Protein AF-A0A2V4GT97-F1 (afdb_monomer_lite)

Foldseek 3Di:
DVQLQQFDLLQADLPQQKGWTFDPVDPDTDTAIDGHDPVVSVVVVVLCVVVVGDSNDNDGPHPDDPVVVVVVQVVVCVVVVDRDDPVVVLLVVLLVCVVVVNDLVVNCRNVVPPDSVVSCVSVVVNVDDCVVVVVVPD

Structure (mmCIF, N/CA/C/O backbone):
data_AF-A0A2V4GT97-F1
#
_entry.id   AF-A0A2V4GT97-F1
#
loop_
_atom_site.group_PDB
_atom_site.id
_atom_site.type_symbol
_atom_site.label_atom_id
_atom_site.label_alt_id
_atom_site.label_comp_id
_atom_site.label_asym_id
_atom_site.label_entity_id
_atom_site.label_seq_id
_atom_site.pdbx_PDB_ins_code
_atom_site.Cartn_x
_atom_site.Cartn_y
_atom_site.Cartn_z
_atom_site.occupancy
_atom_site.B_iso_or_equiv
_atom_site.auth_seq_id
_atom_site.auth_comp_id
_atom_site.auth_asym_id
_atom_site.auth_atom_id
_atom_site.pdbx_PDB_model_num
ATOM 1 N N . MET A 1 1 ? 5.265 0.251 4.500 1.00 74.31 1 MET A N 1
ATOM 2 C CA . MET A 1 1 ? 6.532 0.853 4.037 1.00 74.31 1 MET A CA 1
ATOM 3 C C . MET A 1 1 ? 7.308 -0.160 3.254 1.00 74.31 1 MET A C 1
ATOM 5 O O . MET A 1 1 ? 7.284 -0.045 2.046 1.00 74.31 1 MET A O 1
ATOM 9 N N . ASP A 1 2 ? 7.887 -1.175 3.896 1.00 81.31 2 ASP A N 1
ATOM 10 C CA . ASP A 1 2 ? 8.699 -2.157 3.159 1.00 81.31 2 ASP A CA 1
ATOM 11 C C . ASP A 1 2 ? 7.885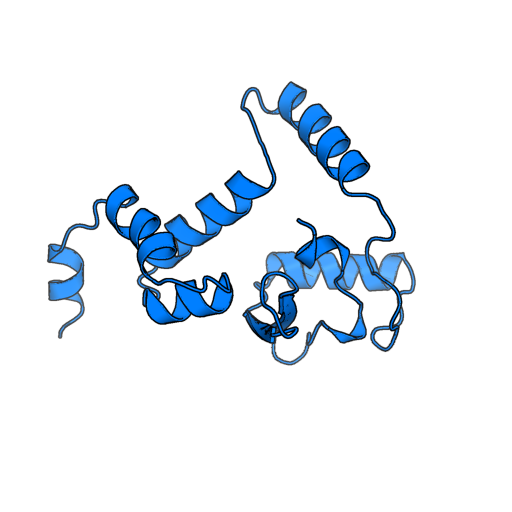 -2.868 2.077 1.00 81.31 2 ASP A C 1
ATOM 13 O O . ASP A 1 2 ? 8.334 -2.936 0.945 1.00 81.31 2 ASP A O 1
ATOM 17 N N . GLU A 1 3 ? 6.643 -3.250 2.394 1.00 87.06 3 GLU A N 1
ATOM 18 C CA . GLU A 1 3 ? 5.708 -3.841 1.423 1.00 87.06 3 GLU A CA 1
ATOM 19 C C . GLU A 1 3 ? 5.428 -2.926 0.221 1.00 87.06 3 GLU A C 1
ATOM 21 O O . GLU A 1 3 ? 5.290 -3.414 -0.889 1.00 87.06 3 GLU A O 1
ATOM 26 N N . ALA A 1 4 ? 5.372 -1.605 0.428 1.00 86.75 4 ALA A N 1
ATOM 27 C CA . ALA A 1 4 ? 5.128 -0.642 -0.649 1.00 86.75 4 ALA A CA 1
ATOM 28 C C . ALA A 1 4 ? 6.376 -0.438 -1.524 1.00 86.75 4 ALA A C 1
ATOM 30 O O . ALA A 1 4 ? 6.271 -0.262 -2.730 1.00 86.75 4 ALA A O 1
ATOM 31 N N . LEU A 1 5 ? 7.564 -0.501 -0.917 1.00 89.44 5 LEU A N 1
ATOM 32 C CA . LEU A 1 5 ? 8.848 -0.431 -1.619 1.00 89.44 5 LEU A CA 1
ATOM 33 C C . LEU A 1 5 ? 9.184 -1.713 -2.386 1.00 89.44 5 LEU A C 1
ATOM 35 O O . LEU A 1 5 ? 10.044 -1.690 -3.262 1.00 89.44 5 LEU A O 1
ATOM 39 N N . SER A 1 6 ? 8.552 -2.835 -2.044 1.00 90.50 6 SER A N 1
ATOM 40 C CA . SER A 1 6 ? 8.729 -4.101 -2.753 1.00 90.50 6 SER A CA 1
ATOM 41 C C . SER A 1 6 ? 7.785 -4.290 -3.939 1.00 90.50 6 SER A C 1
ATOM 43 O O . SER A 1 6 ? 7.957 -5.280 -4.641 1.00 90.50 6 SER A O 1
ATOM 45 N N . ILE A 1 7 ? 6.817 -3.389 -4.156 1.00 92.94 7 ILE A N 1
ATOM 46 C CA . ILE A 1 7 ? 5.850 -3.502 -5.258 1.00 92.94 7 ILE A CA 1
ATOM 47 C C . ILE A 1 7 ? 6.581 -3.406 -6.598 1.00 92.94 7 ILE A C 1
ATOM 49 O O . ILE A 1 7 ? 7.441 -2.539 -6.804 1.00 92.94 7 ILE A O 1
ATOM 53 N N . ARG A 1 8 ? 6.208 -4.298 -7.511 1.00 95.00 8 ARG A N 1
ATOM 54 C CA . ARG A 1 8 ? 6.659 -4.328 -8.902 1.00 95.00 8 ARG A CA 1
ATOM 55 C C . ARG A 1 8 ? 5.479 -4.020 -9.827 1.00 95.00 8 ARG A C 1
ATOM 57 O O . ARG A 1 8 ? 4.339 -4.247 -9.423 1.00 95.00 8 ARG A O 1
ATOM 64 N N . PRO A 1 9 ? 5.717 -3.552 -11.063 1.00 95.94 9 PRO A N 1
ATOM 65 C CA . PRO A 1 9 ? 4.644 -3.312 -12.027 1.00 95.94 9 PRO A CA 1
ATOM 66 C C . PRO A 1 9 ? 3.723 -4.520 -12.223 1.00 95.94 9 PRO A C 1
ATOM 68 O O . PRO A 1 9 ? 2.508 -4.358 -12.235 1.00 95.94 9 PRO A O 1
ATOM 71 N N . ILE A 1 10 ? 4.298 -5.728 -12.257 1.00 95.81 10 ILE A N 1
ATOM 72 C CA . ILE A 1 10 ? 3.550 -6.984 -12.423 1.00 95.81 10 ILE A CA 1
ATOM 73 C C . ILE A 1 10 ? 2.587 -7.304 -11.270 1.00 95.81 10 ILE A C 1
ATOM 75 O O . ILE A 1 10 ? 1.705 -8.140 -11.429 1.00 95.81 10 ILE A O 1
ATOM 79 N N . ASP A 1 11 ? 2.753 -6.665 -10.110 1.00 95.25 11 ASP A N 1
ATOM 80 C CA . ASP A 1 11 ? 1.893 -6.875 -8.945 1.00 95.25 11 ASP A CA 1
ATOM 81 C C . ASP A 1 11 ? 0.631 -5.976 -8.986 1.00 95.25 11 ASP A C 1
ATOM 83 O O . ASP A 1 11 ? -0.158 -5.985 -8.043 1.00 95.25 11 ASP A O 1
ATOM 87 N N . ILE A 1 12 ? 0.445 -5.160 -10.035 1.00 95.12 12 ILE A N 1
ATOM 88 C CA . ILE A 1 12 ? -0.661 -4.198 -10.165 1.00 95.12 12 ILE A CA 1
ATOM 89 C C . ILE A 1 12 ? -1.588 -4.596 -11.309 1.00 95.12 12 ILE A C 1
ATOM 91 O O . ILE A 1 12 ? -1.198 -4.602 -12.477 1.00 95.12 12 ILE A O 1
ATOM 95 N N . HIS A 1 13 ? -2.857 -4.806 -10.973 1.00 94.50 13 HIS A N 1
ATOM 96 C CA . HIS A 1 13 ? -3.896 -5.245 -11.900 1.00 94.50 13 HIS A CA 1
ATOM 97 C C . HIS A 1 13 ? -4.879 -4.096 -12.144 1.00 94.50 13 HIS A C 1
ATOM 99 O O . HIS A 1 13 ? -5.832 -3.876 -11.393 1.00 94.50 13 HIS A O 1
ATOM 105 N N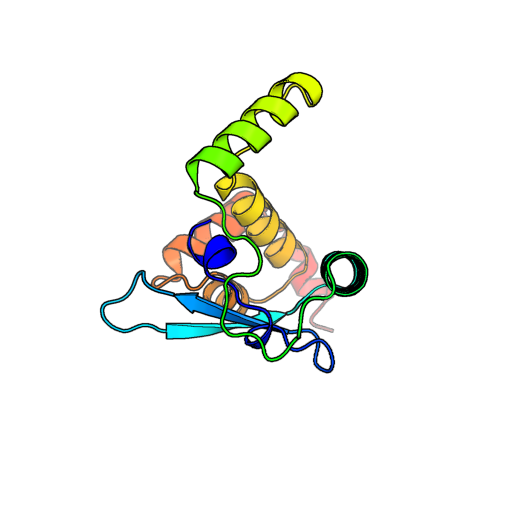 . LEU A 1 14 ? -4.596 -3.280 -13.164 1.00 90.50 14 LEU A N 1
ATOM 106 C CA . LEU A 1 14 ? -5.357 -2.057 -13.471 1.00 90.50 14 LEU A CA 1
ATOM 107 C C . LEU A 1 14 ? -6.743 -2.322 -14.082 1.00 90.50 14 LEU A C 1
ATOM 109 O O . LEU A 1 14 ? -7.596 -1.434 -14.071 1.00 90.50 14 LEU A O 1
ATOM 113 N N . ASP A 1 15 ? -6.959 -3.512 -14.629 1.00 89.94 15 ASP A N 1
ATOM 114 C CA . ASP A 1 15 ? -8.215 -3.991 -15.208 1.00 89.94 15 ASP A CA 1
ATOM 115 C C . ASP A 1 15 ? -9.255 -4.300 -14.125 1.00 89.94 15 ASP A C 1
ATOM 117 O O . ASP A 1 15 ? -10.404 -3.873 -14.227 1.00 89.94 15 ASP A O 1
ATOM 121 N N . ILE A 1 16 ? -8.825 -4.960 -13.048 1.00 93.75 16 ILE A N 1
ATOM 122 C CA . ILE A 1 16 ? -9.671 -5.309 -11.896 1.00 93.75 16 ILE A CA 1
ATOM 123 C C . ILE A 1 16 ? -9.485 -4.372 -10.695 1.00 93.75 16 ILE A C 1
ATOM 125 O O . ILE A 1 16 ? -10.126 -4.555 -9.664 1.00 93.75 16 ILE A O 1
ATOM 129 N N . ASN A 1 17 ? -8.653 -3.336 -10.834 1.00 95.06 17 ASN A N 1
ATOM 130 C CA . ASN A 1 17 ? -8.342 -2.347 -9.800 1.00 95.06 17 ASN A CA 1
ATOM 131 C C . ASN A 1 17 ? -7.833 -2.986 -8.503 1.00 95.06 17 ASN A C 1
ATOM 133 O O . ASN A 1 17 ? -8.368 -2.722 -7.425 1.00 95.06 17 ASN A O 1
ATOM 137 N N . THR A 1 18 ? -6.792 -3.813 -8.584 1.00 95.50 18 THR A N 1
ATOM 138 C CA . THR A 1 18 ? -6.180 -4.430 -7.402 1.00 95.50 18 THR A CA 1
ATOM 139 C C . THR A 1 18 ? -4.655 -4.366 -7.420 1.00 95.50 18 THR A C 1
ATOM 141 O O . THR A 1 18 ? -4.028 -4.122 -8.450 1.00 95.50 18 THR A O 1
ATOM 144 N N . ILE A 1 19 ? -4.049 -4.544 -6.243 1.00 95.19 19 ILE A N 1
ATOM 145 C CA . ILE A 1 19 ? -2.602 -4.706 -6.074 1.00 95.19 19 ILE A CA 1
ATOM 146 C C . ILE A 1 19 ? -2.340 -5.924 -5.195 1.00 95.19 19 ILE A C 1
ATOM 148 O O . ILE A 1 19 ? -2.912 -6.043 -4.107 1.00 95.19 19 ILE A O 1
ATOM 152 N N . ASP A 1 20 ? -1.416 -6.772 -5.629 1.00 94.25 20 ASP A N 1
ATOM 153 C CA . ASP A 1 20 ? -0.888 -7.873 -4.838 1.00 94.25 20 ASP A CA 1
ATOM 154 C C . ASP A 1 20 ? 0.263 -7.395 -3.949 1.00 94.25 20 ASP A C 1
ATOM 156 O O . ASP A 1 20 ? 1.290 -6.883 -4.393 1.00 94.25 20 ASP A O 1
ATOM 160 N N . LEU A 1 21 ? 0.100 -7.568 -2.640 1.00 91.75 21 LEU A N 1
ATOM 161 C CA . LEU A 1 21 ? 1.099 -7.217 -1.643 1.00 91.75 21 LEU A CA 1
ATOM 162 C C . LEU A 1 21 ? 1.719 -8.473 -1.043 1.00 91.75 21 LEU A C 1
ATOM 164 O O . LEU A 1 21 ? 1.038 -9.317 -0.456 1.00 91.75 21 LEU A O 1
ATOM 168 N N . ILE A 1 22 ? 3.045 -8.556 -1.118 1.00 85.69 22 ILE A N 1
ATOM 169 C CA . ILE A 1 22 ? 3.812 -9.647 -0.521 1.00 85.69 22 ILE A CA 1
ATOM 170 C C . ILE A 1 22 ? 4.119 -9.302 0.939 1.00 85.69 22 ILE A C 1
ATOM 172 O O . ILE A 1 22 ? 4.866 -8.374 1.251 1.00 85.69 22 ILE A O 1
ATOM 176 N N . THR A 1 23 ? 3.549 -10.079 1.857 1.00 78.38 23 THR A N 1
ATOM 177 C CA . THR A 1 23 ? 3.761 -9.937 3.300 1.00 78.38 23 THR A CA 1
ATOM 178 C C . THR A 1 23 ? 4.936 -10.802 3.742 1.00 78.38 23 THR A C 1
ATOM 180 O O . THR A 1 23 ? 4.785 -12.005 3.951 1.00 78.38 23 THR A O 1
ATOM 183 N N . SER A 1 24 ? 6.096 -10.188 3.971 1.00 66.56 24 SER A N 1
ATOM 184 C CA . SER A 1 24 ? 7.290 -10.892 4.483 1.00 66.56 24 SER A CA 1
ATOM 185 C C . SER A 1 24 ? 7.339 -11.005 6.014 1.00 66.56 24 SER A C 1
ATOM 187 O O . SER A 1 24 ? 8.334 -11.446 6.576 1.00 66.56 24 SER A O 1
ATOM 189 N N . LYS A 1 25 ? 6.281 -10.579 6.719 1.00 61.97 25 LYS A N 1
ATOM 190 C CA . LYS A 1 25 ? 6.204 -10.582 8.195 1.00 61.97 25 LYS A CA 1
ATOM 191 C C . LYS A 1 25 ? 5.763 -11.920 8.801 1.00 61.97 25 LYS A C 1
ATOM 193 O O . LYS A 1 25 ? 5.520 -11.996 10.002 1.00 61.97 25 LYS A O 1
ATOM 198 N N . ARG A 1 26 ? 5.611 -12.957 7.980 1.00 64.00 26 ARG A N 1
ATOM 199 C CA . ARG A 1 26 ? 5.260 -14.320 8.396 1.00 64.00 26 ARG A CA 1
ATOM 200 C C . ARG A 1 26 ? 6.370 -15.276 7.964 1.00 64.00 26 ARG A C 1
ATOM 202 O O . ARG A 1 26 ? 7.126 -14.970 7.050 1.00 64.00 26 ARG A O 1
ATOM 209 N N . SER A 1 27 ? 6.439 -16.444 8.606 1.00 62.81 27 SER A N 1
ATOM 210 C CA . SER A 1 27 ? 7.438 -17.487 8.306 1.00 62.81 27 SER A CA 1
ATOM 211 C C . SER A 1 27 ? 7.423 -17.939 6.836 1.00 62.81 27 SER A C 1
ATOM 213 O O . SER A 1 27 ? 8.451 -18.368 6.319 1.00 62.81 27 SER A O 1
ATOM 215 N N . ARG A 1 28 ? 6.285 -17.796 6.147 1.00 72.50 28 ARG A N 1
ATOM 216 C CA . ARG A 1 28 ? 6.162 -17.954 4.695 1.00 72.50 28 ARG A CA 1
ATOM 217 C C . ARG A 1 28 ? 5.621 -16.656 4.090 1.00 72.50 28 ARG A C 1
ATOM 219 O O . ARG A 1 28 ? 4.728 -16.067 4.708 1.00 72.50 28 ARG A O 1
ATOM 226 N N . PRO A 1 29 ? 6.117 -16.215 2.919 1.00 72.75 29 PRO A N 1
ATOM 227 C CA . PRO A 1 29 ? 5.544 -15.079 2.211 1.00 72.75 29 PRO A CA 1
ATOM 228 C C . PRO A 1 29 ? 4.061 -15.334 1.947 1.00 72.75 29 PRO A C 1
ATOM 230 O O . PRO A 1 29 ? 3.698 -16.366 1.387 1.00 72.75 29 PRO A O 1
ATOM 233 N N . VAL A 1 30 ? 3.211 -14.404 2.372 1.00 82.62 30 VAL A N 1
ATOM 234 C CA . VAL A 1 30 ? 1.775 -14.447 2.079 1.00 82.62 30 VAL A CA 1
ATOM 235 C C . VAL A 1 30 ? 1.461 -13.312 1.125 1.00 82.62 30 VAL A C 1
ATOM 237 O O . VAL A 1 30 ? 1.713 -12.150 1.452 1.00 82.62 30 VAL A O 1
ATOM 240 N N . ILE A 1 31 ? 0.927 -13.657 -0.041 1.00 87.94 31 ILE A N 1
ATOM 241 C CA . ILE A 1 31 ? 0.382 -12.686 -0.987 1.00 87.94 31 ILE A CA 1
ATOM 242 C C . ILE A 1 31 ? -1.035 -12.361 -0.531 1.00 87.94 31 ILE A C 1
ATOM 244 O O . ILE A 1 31 ? -1.801 -13.264 -0.195 1.00 87.94 31 ILE A O 1
ATOM 248 N N . ARG A 1 32 ? -1.359 -11.074 -0.480 1.00 89.94 32 ARG A N 1
ATOM 249 C CA . ARG A 1 32 ? -2.721 -10.593 -0.258 1.00 89.94 32 ARG A CA 1
ATOM 250 C C . ARG A 1 32 ? -3.063 -9.569 -1.322 1.00 89.94 32 ARG A C 1
ATOM 252 O O . ARG A 1 32 ? -2.220 -8.733 -1.643 1.00 89.94 32 ARG A O 1
ATOM 259 N N . THR A 1 33 ? -4.291 -9.597 -1.802 1.00 92.50 33 THR A N 1
ATOM 260 C CA . THR A 1 33 ? -4.769 -8.660 -2.813 1.00 92.50 33 THR A CA 1
ATOM 261 C C . THR A 1 33 ? -5.566 -7.559 -2.123 1.00 92.50 33 THR A C 1
ATOM 263 O O . THR A 1 33 ? -6.413 -7.833 -1.271 1.00 92.50 33 THR A O 1
ATOM 266 N N . ILE A 1 34 ? -5.271 -6.302 -2.448 1.00 92.94 34 ILE A N 1
ATOM 267 C CA . ILE A 1 34 ? -6.004 -5.141 -1.930 1.00 92.94 34 ILE A CA 1
ATOM 268 C C . ILE A 1 34 ? -6.674 -4.375 -3.071 1.00 92.94 34 ILE A C 1
ATOM 270 O O . ILE A 1 34 ? -6.105 -4.307 -4.164 1.00 92.94 34 ILE A O 1
ATOM 274 N N . PRO A 1 35 ? -7.851 -3.770 -2.838 1.00 92.88 35 PRO A N 1
ATOM 275 C CA . PRO A 1 35 ? -8.465 -2.899 -3.827 1.00 92.88 35 PRO A CA 1
ATOM 276 C C . PRO A 1 35 ? -7.618 -1.640 -4.036 1.00 92.88 35 PRO A C 1
ATOM 278 O O . PRO A 1 35 ? -7.088 -1.048 -3.090 1.00 92.88 35 PRO A O 1
ATOM 281 N N . LEU A 1 36 ? -7.524 -1.213 -5.290 1.00 93.44 36 LEU A N 1
ATOM 282 C CA . LEU A 1 36 ? -6.871 0.009 -5.723 1.00 93.44 36 LEU A CA 1
ATOM 283 C C . LEU A 1 36 ? -7.933 1.075 -5.987 1.00 93.44 36 LEU A C 1
ATOM 285 O O . LEU A 1 36 ? -8.749 0.960 -6.899 1.00 93.44 36 LEU A O 1
ATOM 289 N N . HIS A 1 37 ? -7.924 2.131 -5.179 1.00 93.25 37 HIS A N 1
ATOM 290 C CA . HIS A 1 37 ? -8.803 3.275 -5.401 1.00 93.25 37 HIS A CA 1
ATOM 291 C C . HIS A 1 37 ? -8.450 3.995 -6.718 1.00 93.25 37 HIS A C 1
ATOM 293 O O . HIS A 1 37 ? -7.302 3.957 -7.161 1.00 93.25 37 HIS A O 1
ATOM 299 N N . ARG A 1 38 ? -9.418 4.694 -7.323 1.00 92.50 38 ARG A N 1
ATOM 300 C CA . ARG A 1 38 ? -9.221 5.404 -8.601 1.00 92.50 38 ARG A CA 1
ATOM 301 C C . ARG A 1 38 ? -8.079 6.431 -8.539 1.00 92.50 38 ARG A C 1
ATOM 303 O O . ARG A 1 38 ? -7.231 6.447 -9.412 1.00 92.50 38 ARG A O 1
ATOM 310 N N . ASP A 1 39 ? -7.983 7.207 -7.456 1.00 94.19 39 ASP A N 1
ATOM 311 C CA . ASP A 1 39 ? -6.986 8.283 -7.367 1.00 94.19 39 ASP A CA 1
ATOM 312 C C . ASP A 1 39 ? -5.532 7.753 -7.434 1.00 94.19 39 ASP A C 1
ATOM 314 O O . ASP A 1 39 ? -4.753 8.242 -8.253 1.00 94.19 39 ASP A O 1
ATOM 318 N N . PRO A 1 40 ? -5.121 6.738 -6.637 1.00 91.88 40 PRO A N 1
ATOM 319 C CA . PRO A 1 40 ? -3.804 6.131 -6.812 1.00 91.88 40 PRO A CA 1
ATOM 320 C C . PRO A 1 40 ? -3.667 5.359 -8.131 1.00 91.88 40 PRO A C 1
ATOM 322 O O . PRO A 1 40 ? -2.565 5.335 -8.668 1.00 91.88 40 PRO A O 1
ATOM 325 N N . LYS A 1 41 ? -4.742 4.775 -8.683 1.00 93.94 41 LYS A N 1
ATOM 326 C CA . LYS A 1 41 ? -4.710 4.148 -10.015 1.00 93.94 41 LYS A CA 1
ATOM 327 C C . LYS A 1 41 ? -4.286 5.152 -11.087 1.00 93.94 41 LYS A C 1
ATOM 329 O O . LYS A 1 41 ? -3.338 4.887 -11.822 1.00 93.94 41 LYS A O 1
ATOM 334 N N . ASP A 1 42 ? -4.943 6.304 -11.136 1.00 95.31 42 ASP A N 1
ATOM 335 C CA . ASP A 1 42 ? -4.703 7.340 -12.142 1.00 95.31 42 ASP A CA 1
ATOM 336 C C . ASP A 1 42 ? -3.287 7.920 -12.011 1.00 95.31 42 ASP A C 1
ATOM 338 O O . ASP A 1 42 ? -2.578 8.106 -13.006 1.00 95.31 42 ASP A O 1
ATOM 342 N N . ALA A 1 43 ? -2.829 8.128 -10.772 1.00 94.31 43 ALA A N 1
ATOM 343 C CA . ALA A 1 43 ? -1.461 8.551 -10.490 1.00 94.31 43 ALA A CA 1
ATOM 344 C C . ALA A 1 43 ? -0.426 7.508 -10.950 1.00 94.31 43 ALA A C 1
ATOM 346 O O . ALA A 1 43 ? 0.583 7.866 -11.556 1.00 94.31 43 ALA A O 1
ATOM 347 N N . MET A 1 44 ? -0.673 6.219 -10.701 1.00 92.81 44 MET A N 1
ATOM 348 C CA . MET A 1 44 ? 0.222 5.132 -11.113 1.00 92.81 44 MET A CA 1
ATOM 349 C C . MET A 1 44 ? 0.250 4.948 -12.629 1.00 92.81 44 MET A C 1
ATOM 351 O O . MET A 1 44 ? 1.322 4.747 -13.190 1.00 92.81 44 MET A O 1
ATOM 355 N N . MET A 1 45 ? -0.896 5.076 -13.299 1.00 93.75 45 MET A N 1
ATOM 356 C CA . MET A 1 45 ? -0.968 5.072 -14.760 1.00 93.75 45 MET A CA 1
ATOM 357 C C . MET A 1 45 ? -0.154 6.218 -15.357 1.00 93.75 45 MET A C 1
ATOM 359 O O . MET A 1 45 ? 0.663 5.992 -16.247 1.00 93.75 45 MET A O 1
ATOM 363 N N . SER A 1 46 ? -0.336 7.431 -14.831 1.00 95.50 46 SER A N 1
ATOM 364 C CA . SER A 1 46 ? 0.407 8.612 -15.280 1.00 95.50 46 SER A CA 1
ATOM 365 C C . SER A 1 46 ? 1.913 8.415 -15.088 1.00 95.50 46 SER A C 1
ATOM 367 O O . SER A 1 46 ? 2.688 8.643 -16.011 1.00 95.50 46 SER A O 1
ATOM 369 N N . TYR A 1 47 ? 2.316 7.886 -13.929 1.00 94.06 47 TYR A N 1
ATOM 370 C CA . TYR A 1 47 ? 3.705 7.546 -13.625 1.00 94.06 47 TYR A CA 1
ATOM 371 C C . TYR A 1 47 ? 4.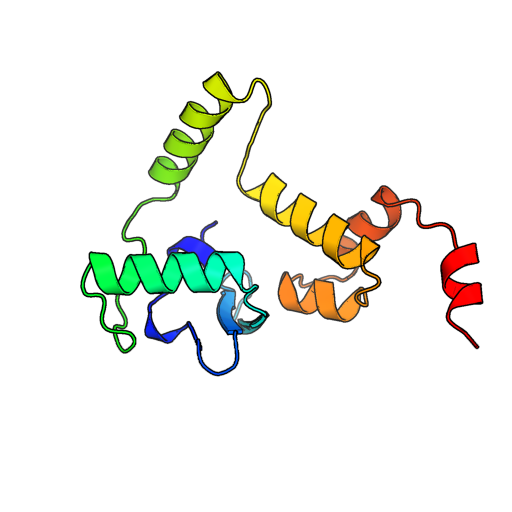275 6.490 -14.588 1.00 94.06 47 TYR A C 1
ATOM 373 O O . TYR A 1 47 ? 5.391 6.633 -15.078 1.00 94.06 47 TYR A O 1
ATOM 381 N N . PHE A 1 48 ? 3.521 5.437 -14.913 1.00 94.94 48 PHE A N 1
ATOM 382 C CA . PHE A 1 48 ? 4.000 4.396 -15.829 1.00 94.94 48 PHE A CA 1
ATOM 383 C C . PHE A 1 48 ? 4.192 4.923 -17.248 1.00 94.94 48 PHE A C 1
ATOM 385 O O . PHE A 1 48 ? 5.171 4.560 -17.897 1.00 94.94 48 PHE A O 1
ATOM 392 N N . ILE A 1 49 ? 3.300 5.803 -17.705 1.00 95.25 49 ILE A N 1
ATOM 393 C CA . ILE A 1 49 ? 3.410 6.453 -19.012 1.00 95.25 49 ILE A CA 1
ATOM 394 C C . ILE A 1 49 ? 4.622 7.390 -19.040 1.00 95.25 49 ILE A C 1
ATOM 396 O O . ILE A 1 49 ? 5.459 7.275 -19.930 1.00 95.25 49 ILE A O 1
ATOM 400 N N . GLU A 1 50 ? 4.749 8.280 -18.052 1.00 96.38 50 GLU A N 1
ATOM 401 C CA . GLU A 1 50 ? 5.832 9.270 -17.984 1.00 96.38 50 GLU A CA 1
ATOM 402 C C . GLU A 1 50 ? 7.216 8.602 -17.964 1.00 96.38 50 GLU A C 1
ATOM 404 O O . GLU A 1 50 ? 8.113 8.971 -18.725 1.00 96.38 50 GLU A O 1
ATOM 409 N N . PHE A 1 51 ? 7.375 7.557 -17.151 1.00 94.69 51 PHE A N 1
ATOM 410 C CA . PHE A 1 51 ? 8.648 6.859 -16.969 1.00 94.69 51 PHE A CA 1
ATOM 411 C C . PHE A 1 51 ? 8.813 5.618 -17.859 1.00 94.69 51 PHE A C 1
ATOM 413 O O . PHE A 1 51 ? 9.793 4.892 -17.699 1.00 94.69 51 PHE A O 1
ATOM 420 N N . HIS A 1 52 ? 7.892 5.382 -18.803 1.00 95.00 52 HIS A N 1
ATOM 421 C CA . HIS A 1 52 ? 7.928 4.263 -19.755 1.00 95.00 52 HIS A CA 1
ATOM 422 C C . HIS A 1 52 ? 8.100 2.893 -19.069 1.00 95.00 52 HIS A C 1
ATOM 424 O O . HIS A 1 52 ? 8.899 2.050 -19.484 1.00 95.00 52 HIS A O 1
ATOM 430 N N . ILE A 1 53 ? 7.361 2.677 -17.980 1.00 94.81 53 ILE A N 1
ATOM 431 C CA . ILE A 1 53 ? 7.448 1.465 -17.163 1.00 94.81 53 ILE A CA 1
ATOM 432 C C . ILE A 1 53 ? 6.627 0.345 -17.809 1.00 94.81 53 ILE A C 1
ATOM 434 O O . ILE A 1 53 ? 5.413 0.461 -17.966 1.00 94.81 53 ILE A O 1
ATOM 438 N N . ASP A 1 54 ? 7.282 -0.776 -18.121 1.00 95.19 54 ASP A N 1
ATOM 439 C CA . ASP A 1 54 ? 6.598 -1.996 -18.559 1.00 95.19 54 ASP A CA 1
ATOM 440 C C . ASP A 1 54 ? 5.821 -2.626 -17.392 1.00 95.19 54 ASP A C 1
ATOM 442 O O . ASP A 1 54 ? 6.404 -3.014 -16.375 1.00 95.19 54 ASP A O 1
ATOM 446 N N . MET A 1 55 ? 4.505 -2.788 -17.562 1.00 92.88 55 MET A N 1
ATOM 447 C CA . MET A 1 55 ? 3.620 -3.457 -16.600 1.00 92.88 55 MET A CA 1
ATOM 448 C C . MET A 1 55 ? 4.030 -4.906 -16.309 1.00 92.88 55 MET A C 1
ATOM 450 O O . MET A 1 55 ? 3.701 -5.431 -15.252 1.00 92.88 55 MET A O 1
ATOM 454 N N . LYS A 1 56 ? 4.768 -5.568 -17.206 1.00 95.00 56 LYS A N 1
ATOM 455 C CA . LYS A 1 56 ? 5.271 -6.935 -16.995 1.00 95.00 56 LYS A CA 1
ATOM 456 C C . LYS A 1 56 ? 6.603 -6.979 -16.247 1.00 95.00 56 LYS A C 1
ATOM 458 O O . LYS A 1 56 ? 7.091 -8.069 -15.932 1.00 95.00 56 LYS A O 1
ATOM 463 N N . SER A 1 57 ? 7.197 -5.823 -15.953 1.00 95.69 57 SER A N 1
ATOM 464 C CA . SER A 1 57 ? 8.480 -5.751 -15.267 1.00 95.69 57 SER A CA 1
ATOM 465 C C . SER A 1 57 ? 8.408 -6.364 -13.868 1.00 95.69 57 SER A C 1
ATOM 467 O O . SER A 1 57 ? 7.446 -6.194 -13.113 1.00 95.69 57 SER A O 1
ATOM 469 N N . ARG A 1 58 ? 9.478 -7.082 -13.522 1.00 95.00 58 ARG A N 1
ATOM 470 C CA . ARG A 1 58 ? 9.706 -7.668 -12.195 1.00 95.00 58 ARG A CA 1
ATOM 471 C C . ARG A 1 58 ? 10.633 -6.813 -11.332 1.00 95.00 58 ARG A C 1
ATOM 473 O O . ARG A 1 58 ? 10.938 -7.203 -10.205 1.00 95.00 58 ARG A O 1
ATOM 480 N N . GLU A 1 59 ? 11.064 -5.666 -11.843 1.00 93.81 59 GLU A N 1
ATOM 481 C CA . GLU A 1 59 ? 11.829 -4.691 -11.078 1.00 93.81 59 GLU A CA 1
ATOM 482 C C . GLU A 1 59 ? 10.911 -3.876 -10.169 1.00 93.81 59 GLU A C 1
ATOM 484 O O . GLU A 1 59 ? 9.714 -3.729 -10.417 1.00 93.81 59 GLU A O 1
ATOM 489 N N . ARG A 1 60 ? 11.466 -3.349 -9.077 1.00 92.94 60 ARG A N 1
ATOM 490 C CA . ARG A 1 60 ? 10.699 -2.507 -8.149 1.00 92.94 60 ARG A CA 1
ATOM 491 C C . ARG A 1 60 ? 10.325 -1.194 -8.825 1.00 92.94 60 ARG A C 1
ATOM 493 O O . ARG A 1 60 ? 11.190 -0.535 -9.391 1.00 92.94 60 ARG A O 1
ATOM 500 N N . ILE A 1 61 ? 9.071 -0.771 -8.658 1.00 92.75 61 ILE A N 1
ATOM 501 C CA . ILE A 1 61 ? 8.582 0.525 -9.167 1.00 92.75 61 ILE A CA 1
ATOM 502 C C . ILE A 1 61 ? 9.346 1.675 -8.516 1.00 92.75 61 ILE A C 1
ATOM 504 O O . ILE A 1 61 ? 9.707 2.651 -9.163 1.00 92.75 61 ILE A O 1
ATOM 508 N N . PHE A 1 62 ? 9.608 1.539 -7.216 1.00 90.00 62 PHE A N 1
ATOM 509 C CA . PHE A 1 62 ? 10.302 2.536 -6.416 1.00 90.00 62 PHE A CA 1
ATOM 510 C C . PHE A 1 62 ? 11.654 1.969 -5.968 1.00 90.00 62 PHE A C 1
ATOM 512 O O . PHE A 1 62 ? 11.744 1.393 -4.877 1.00 90.00 62 PHE A O 1
ATOM 519 N N . PRO A 1 63 ? 12.730 2.115 -6.767 1.00 87.75 63 PRO A N 1
ATOM 520 C CA . PRO A 1 63 ? 14.067 1.620 -6.436 1.00 87.75 63 PRO A CA 1
ATOM 521 C C . PRO A 1 63 ? 14.755 2.518 -5.394 1.00 87.75 63 PRO A C 1
ATOM 523 O O . PRO A 1 63 ? 15.880 2.979 -5.565 1.00 87.75 63 PRO A O 1
ATOM 526 N N . MET A 1 64 ? 14.071 2.795 -4.284 1.00 89.62 64 MET A N 1
ATOM 527 C CA . MET A 1 64 ? 14.543 3.674 -3.224 1.00 89.62 64 MET A CA 1
ATOM 528 C C . MET A 1 64 ? 14.561 2.966 -1.873 1.00 89.62 64 MET A C 1
ATOM 530 O O . MET A 1 64 ? 13.789 2.049 -1.592 1.00 89.62 64 MET A O 1
ATOM 534 N N . LYS A 1 65 ? 15.467 3.408 -1.001 1.00 90.38 65 LYS A N 1
ATOM 535 C CA . LYS A 1 65 ? 15.561 2.890 0.365 1.00 90.38 65 LYS A CA 1
ATOM 536 C C . LYS A 1 65 ? 14.506 3.548 1.255 1.00 90.38 65 LYS A C 1
ATOM 538 O O . LYS A 1 65 ? 14.164 4.715 1.068 1.00 90.38 65 LYS A O 1
ATOM 543 N N . ARG A 1 66 ? 14.068 2.842 2.300 1.00 89.81 66 ARG A N 1
ATOM 544 C CA . ARG A 1 66 ? 13.148 3.363 3.330 1.00 89.81 66 ARG A CA 1
ATOM 545 C C . ARG A 1 66 ? 13.587 4.724 3.883 1.00 89.81 66 ARG A C 1
ATOM 547 O O . ARG A 1 66 ? 12.755 5.612 4.032 1.00 89.81 66 ARG A O 1
ATOM 554 N N . GLN A 1 67 ? 14.886 4.905 4.119 1.00 90.94 67 GLN A N 1
ATOM 555 C CA . GLN A 1 67 ? 15.448 6.151 4.643 1.00 90.94 67 GLN A CA 1
ATOM 556 C C . GLN A 1 67 ? 15.173 7.353 3.725 1.00 90.94 67 GLN A C 1
ATOM 558 O O . GLN A 1 67 ? 14.984 8.462 4.220 1.00 90.94 67 GLN A O 1
ATOM 563 N N . ALA A 1 68 ? 15.118 7.146 2.404 1.00 91.62 68 ALA A N 1
ATOM 564 C CA . ALA A 1 68 ? 14.805 8.209 1.453 1.00 91.62 68 ALA A CA 1
ATOM 565 C C . ALA A 1 68 ? 13.341 8.658 1.579 1.00 91.62 68 ALA A C 1
ATOM 567 O O . ALA A 1 68 ? 13.071 9.858 1.593 1.00 91.62 68 ALA A O 1
ATOM 568 N N . ILE A 1 69 ? 12.407 7.716 1.764 1.00 90.12 69 ILE A N 1
ATOM 569 C CA . ILE A 1 69 ? 11.004 8.051 2.047 1.00 90.12 69 ILE A CA 1
ATOM 570 C C . ILE A 1 69 ? 10.888 8.769 3.391 1.00 90.12 69 ILE A C 1
ATOM 572 O O . ILE A 1 69 ? 10.211 9.787 3.481 1.00 90.12 69 ILE A O 1
ATOM 576 N N . ASP A 1 70 ? 11.560 8.281 4.434 1.00 89.88 70 ASP A N 1
ATOM 577 C CA . ASP A 1 70 ? 11.509 8.923 5.751 1.00 89.88 70 ASP A CA 1
ATOM 578 C C . ASP A 1 70 ? 12.034 10.366 5.693 1.00 89.88 70 ASP A C 1
ATOM 580 O O . ASP A 1 70 ? 11.471 11.258 6.331 1.00 89.88 70 ASP A O 1
ATOM 584 N N . LEU A 1 71 ? 13.074 10.623 4.893 1.00 91.25 71 LEU A N 1
ATOM 585 C CA . LEU A 1 71 ? 13.568 11.973 4.636 1.00 91.25 71 LEU A CA 1
ATOM 586 C C . LEU A 1 71 ? 12.540 12.822 3.879 1.00 91.25 71 LEU A C 1
ATOM 588 O O . LEU A 1 71 ? 12.319 13.972 4.254 1.00 91.25 71 LEU A O 1
ATOM 592 N N . TYR A 1 72 ? 11.898 12.271 2.847 1.00 90.81 72 TYR A N 1
ATOM 593 C CA . TYR A 1 72 ? 10.849 12.964 2.098 1.00 90.81 72 TYR A CA 1
ATOM 594 C C . TYR A 1 72 ? 9.666 13.345 3.001 1.00 90.81 72 TYR A C 1
ATOM 596 O O . TYR A 1 72 ? 9.276 14.511 3.050 1.00 90.81 72 TYR A O 1
ATOM 604 N N . LEU A 1 73 ? 9.181 12.408 3.822 1.00 91.00 73 LEU A N 1
ATOM 605 C CA . LEU A 1 73 ? 8.125 12.666 4.802 1.00 91.00 73 LEU A CA 1
ATOM 606 C C . LEU A 1 73 ? 8.544 13.745 5.807 1.00 91.00 73 LEU A C 1
ATOM 608 O O . LEU A 1 73 ? 7.761 14.650 6.080 1.00 91.00 73 LEU A O 1
ATOM 612 N N . LYS A 1 74 ? 9.784 13.713 6.315 1.00 90.06 74 LYS A N 1
ATOM 613 C CA . LYS A 1 74 ? 10.317 14.770 7.196 1.00 90.06 74 LYS A CA 1
ATOM 614 C C . LYS A 1 74 ? 10.349 16.141 6.526 1.00 90.06 74 LYS A C 1
ATOM 616 O O . LYS A 1 74 ? 10.120 17.142 7.196 1.00 90.06 74 LYS A O 1
ATOM 621 N N . ARG A 1 75 ? 10.637 16.210 5.223 1.00 90.75 75 ARG A N 1
ATOM 622 C CA . ARG A 1 75 ? 10.599 17.480 4.485 1.00 90.75 75 ARG A CA 1
ATOM 623 C C . ARG A 1 75 ? 9.174 18.019 4.428 1.00 90.75 75 ARG A C 1
ATOM 625 O O . ARG A 1 75 ? 8.980 19.147 4.861 1.00 90.75 75 ARG A O 1
ATOM 632 N N . MET A 1 76 ? 8.208 17.188 4.036 1.00 90.62 76 MET A N 1
ATOM 633 C CA . MET A 1 76 ? 6.787 17.557 4.007 1.00 90.62 76 MET A CA 1
ATOM 634 C C . MET A 1 76 ? 6.248 17.977 5.384 1.00 90.62 76 MET A C 1
ATOM 636 O O . MET A 1 76 ? 5.421 18.877 5.473 1.00 90.62 76 MET A O 1
ATOM 640 N N . GLN A 1 77 ? 6.713 17.355 6.478 1.00 92.00 77 GLN A N 1
ATOM 641 C CA . GLN A 1 77 ? 6.313 17.731 7.845 1.00 92.00 77 GLN A CA 1
ATOM 642 C C . GLN A 1 77 ? 6.588 19.205 8.166 1.00 92.00 77 GLN A C 1
ATOM 644 O O . GLN A 1 77 ? 5.838 19.800 8.939 1.00 92.00 77 GLN A O 1
ATOM 649 N N . ARG A 1 78 ? 7.660 19.783 7.603 1.00 87.31 78 ARG A N 1
ATOM 650 C CA . ARG A 1 78 ? 8.018 21.191 7.831 1.00 87.31 78 ARG A CA 1
ATOM 651 C C . ARG A 1 78 ? 6.970 22.134 7.248 1.00 87.31 78 ARG A C 1
ATOM 653 O O . ARG A 1 78 ? 6.649 23.131 7.885 1.00 87.31 78 ARG A O 1
ATOM 660 N N . ASP A 1 79 ? 6.390 21.760 6.114 1.00 89.31 79 ASP A N 1
ATOM 661 C CA . ASP A 1 79 ? 5.394 22.570 5.410 1.00 89.31 79 ASP A CA 1
ATOM 662 C C . ASP A 1 79 ? 3.987 22.344 5.985 1.00 89.31 79 ASP A C 1
ATOM 664 O O . ASP A 1 79 ? 3.197 23.274 6.129 1.00 89.31 79 ASP A O 1
ATOM 668 N N . LEU A 1 80 ? 3.686 21.105 6.388 1.00 87.50 80 LEU A N 1
ATOM 669 C CA . LEU A 1 80 ? 2.362 20.695 6.860 1.00 87.50 80 LEU A CA 1
ATOM 670 C C . LEU A 1 80 ? 2.071 21.054 8.326 1.00 87.50 80 LEU A C 1
ATOM 672 O O . LEU A 1 80 ? 0.927 20.947 8.754 1.00 87.50 80 LEU A O 1
ATOM 676 N N . LYS A 1 81 ? 3.071 21.457 9.120 1.00 86.38 81 LYS A N 1
ATOM 677 C CA . LYS A 1 81 ? 2.941 21.778 10.561 1.00 86.38 81 LYS A CA 1
ATOM 678 C C . LYS A 1 81 ? 2.396 20.640 11.447 1.00 86.38 81 LYS A C 1
ATOM 680 O O . LYS A 1 81 ? 2.073 20.868 12.610 1.00 86.38 81 LYS A O 1
ATOM 685 N N . PHE A 1 82 ? 2.346 19.398 10.959 1.00 85.88 82 PHE A N 1
ATOM 686 C CA . PHE A 1 82 ? 2.039 18.216 11.770 1.00 85.88 82 PHE A CA 1
ATOM 687 C C . PHE A 1 82 ? 2.940 17.031 11.421 1.00 85.88 82 PHE A C 1
ATOM 689 O O . PHE A 1 82 ? 3.449 16.888 10.309 1.00 85.88 82 PHE A O 1
ATOM 696 N N . LYS A 1 83 ? 3.132 16.133 12.394 1.00 85.88 83 LYS A N 1
ATOM 697 C CA . LYS A 1 83 ? 3.970 14.944 12.208 1.00 85.88 83 LYS A CA 1
ATOM 698 C C . LYS A 1 83 ? 3.277 13.926 11.299 1.00 85.88 83 LYS A C 1
ATOM 700 O O . LYS A 1 83 ? 2.278 13.337 11.712 1.00 85.88 83 LYS A O 1
ATOM 705 N N . ILE A 1 84 ? 3.840 13.651 10.125 1.00 88.56 84 ILE A N 1
ATOM 706 C CA . ILE A 1 84 ? 3.501 12.510 9.262 1.00 88.56 84 ILE A CA 1
ATOM 707 C C . ILE A 1 84 ? 4.559 11.409 9.326 1.00 88.56 84 ILE A C 1
ATOM 709 O O . ILE A 1 84 ? 5.755 11.675 9.311 1.00 88.56 84 ILE A O 1
ATOM 713 N N . HIS A 1 85 ? 4.112 10.162 9.380 1.00 87.00 85 HIS A N 1
ATOM 714 C CA . HIS A 1 85 ? 4.953 8.976 9.238 1.00 87.00 85 HIS A CA 1
ATOM 715 C C . HIS A 1 85 ? 4.165 7.949 8.441 1.00 87.00 85 HIS A C 1
ATOM 717 O O . HIS A 1 85 ? 2.935 7.960 8.471 1.00 87.00 85 HIS A O 1
ATOM 723 N N . ALA A 1 86 ? 4.845 7.010 7.795 1.00 86.31 86 ALA A N 1
ATOM 724 C CA . ALA A 1 86 ? 4.161 6.039 6.954 1.00 86.31 86 ALA A CA 1
ATOM 725 C C . ALA A 1 86 ? 3.080 5.216 7.687 1.00 86.31 86 ALA A C 1
ATOM 727 O O . ALA A 1 86 ? 2.051 4.870 7.112 1.00 86.31 86 ALA A O 1
ATOM 728 N N . HIS A 1 87 ? 3.286 4.936 8.980 1.00 85.88 87 HIS A N 1
ATOM 729 C CA . HIS A 1 87 ? 2.293 4.240 9.801 1.00 85.88 87 HIS A CA 1
ATOM 730 C C . HIS A 1 87 ? 1.007 5.058 10.007 1.00 85.88 87 HIS A C 1
ATOM 732 O O . HIS A 1 87 ? -0.065 4.468 10.106 1.00 85.88 87 HIS A O 1
ATOM 738 N N . LYS A 1 88 ? 1.075 6.400 9.993 1.00 86.88 88 LYS A N 1
ATOM 739 C CA . LYS A 1 88 ? -0.125 7.245 10.081 1.00 86.88 88 LYS A CA 1
ATOM 740 C C . LYS A 1 88 ? -1.029 7.084 8.865 1.00 86.88 88 LYS A C 1
ATOM 742 O O . LYS A 1 88 ? -2.229 6.996 9.058 1.00 86.88 88 LYS A O 1
ATOM 747 N N . PHE A 1 89 ? -0.488 6.955 7.651 1.00 88.94 89 PHE A N 1
ATOM 748 C CA . PHE A 1 89 ? -1.324 6.694 6.470 1.00 88.94 89 PHE A CA 1
ATOM 749 C C . PHE A 1 89 ? -2.077 5.368 6.595 1.00 88.94 89 PHE A C 1
ATOM 751 O O . PHE A 1 89 ? -3.279 5.322 6.359 1.00 88.94 89 PHE A O 1
ATOM 758 N N . ARG A 1 90 ? -1.398 4.307 7.054 1.00 88.50 90 ARG A N 1
ATOM 759 C CA . ARG A 1 90 ? -2.041 3.013 7.330 1.00 88.50 90 ARG A CA 1
ATOM 760 C C . ARG A 1 90 ? -3.113 3.127 8.413 1.00 88.50 90 ARG A C 1
ATOM 762 O O . ARG A 1 90 ? -4.175 2.532 8.278 1.00 88.50 90 ARG A O 1
ATOM 769 N N . HIS A 1 91 ? -2.846 3.899 9.463 1.00 86.81 91 HIS A N 1
ATOM 770 C CA . HIS A 1 91 ? -3.817 4.154 10.518 1.00 86.81 91 HIS A CA 1
ATOM 771 C C . HIS A 1 91 ? -5.049 4.897 9.990 1.00 86.81 91 HIS A C 1
ATOM 773 O O . HIS A 1 91 ? -6.170 4.458 10.213 1.00 86.81 91 HIS A O 1
ATOM 779 N N . THR A 1 92 ? -4.851 5.990 9.251 1.00 88.50 92 THR A N 1
ATOM 780 C CA . THR A 1 92 ? -5.933 6.754 8.619 1.00 88.50 92 THR A CA 1
ATOM 781 C C . THR A 1 92 ? -6.744 5.886 7.663 1.00 88.50 92 THR A C 1
ATOM 783 O O . THR A 1 92 ? -7.967 5.970 7.679 1.00 88.50 92 THR A O 1
ATOM 786 N N . PHE A 1 93 ? -6.090 5.027 6.878 1.00 90.38 93 PHE A N 1
ATOM 787 C CA . PHE A 1 93 ? -6.771 4.052 6.029 1.00 90.38 93 PHE A CA 1
ATOM 788 C C . PHE A 1 93 ? -7.637 3.092 6.855 1.00 90.38 93 PHE A C 1
ATOM 790 O O . PHE A 1 93 ? -8.814 2.937 6.546 1.00 90.38 93 PHE A O 1
ATOM 797 N N . GLY A 1 94 ? -7.099 2.510 7.933 1.00 89.69 94 GLY A N 1
ATOM 798 C CA . GLY A 1 94 ? -7.852 1.610 8.813 1.00 89.69 94 GLY A CA 1
ATOM 799 C C . GLY A 1 94 ? -9.086 2.272 9.428 1.00 89.69 94 GLY A C 1
ATOM 800 O O . GLY A 1 94 ? -10.188 1.746 9.300 1.00 89.69 94 GLY A O 1
ATOM 801 N N . VAL A 1 95 ? -8.924 3.467 10.005 1.00 87.25 95 VAL A N 1
ATOM 802 C CA . VAL A 1 95 ? -10.036 4.249 10.576 1.00 87.25 95 VAL A CA 1
ATOM 803 C C . VAL A 1 95 ? -11.091 4.565 9.516 1.00 87.25 95 VAL A C 1
ATOM 805 O O . VAL A 1 95 ? -12.260 4.251 9.713 1.00 87.25 95 VAL A O 1
ATOM 808 N N . LYS A 1 96 ? -10.697 5.131 8.365 1.00 89.19 96 LYS A N 1
ATOM 809 C CA . LYS A 1 96 ? -11.644 5.476 7.292 1.00 89.19 96 LYS A CA 1
ATOM 810 C C . LYS A 1 96 ? -12.377 4.254 6.743 1.00 89.19 96 LYS A C 1
ATOM 812 O O . LYS A 1 96 ? -13.542 4.361 6.390 1.00 89.19 96 LYS A O 1
ATOM 817 N N . THR A 1 97 ? -11.710 3.108 6.658 1.00 90.38 97 THR A N 1
ATOM 818 C CA . THR A 1 97 ? -12.316 1.867 6.158 1.00 90.38 97 THR A CA 1
ATOM 819 C C . THR A 1 97 ? -13.422 1.387 7.097 1.00 90.38 97 THR A C 1
ATOM 821 O O . THR A 1 97 ? -14.524 1.092 6.646 1.00 90.38 97 THR A O 1
ATOM 824 N N . ILE A 1 98 ? -13.165 1.413 8.407 1.00 88.31 98 ILE A N 1
ATOM 825 C CA . ILE A 1 98 ? -14.163 1.077 9.427 1.00 88.31 98 ILE A CA 1
ATOM 826 C C . ILE A 1 98 ? -15.321 2.082 9.452 1.00 88.31 98 ILE A C 1
ATOM 828 O O . ILE A 1 98 ? -16.472 1.668 9.517 1.00 88.31 98 ILE A O 1
ATOM 832 N N . MET A 1 99 ? -15.039 3.384 9.338 1.00 85.50 99 MET A N 1
ATOM 833 C CA . MET A 1 99 ? -16.087 4.414 9.259 1.00 85.50 99 MET A CA 1
ATOM 834 C C . MET A 1 99 ? -16.984 4.265 8.024 1.00 85.50 99 MET A C 1
ATOM 836 O O . MET A 1 99 ? -18.128 4.690 8.060 1.00 85.50 99 MET A O 1
ATOM 840 N N . ASN A 1 100 ? -16.483 3.651 6.949 1.00 88.25 100 ASN A N 1
ATOM 841 C CA . ASN A 1 100 ? -17.272 3.301 5.766 1.00 88.25 100 ASN A CA 1
ATOM 842 C C . ASN A 1 100 ? -17.907 1.901 5.873 1.00 88.25 100 ASN A C 1
ATOM 844 O O . ASN A 1 100 ? -18.215 1.284 4.857 1.00 88.25 100 ASN A O 1
ATOM 848 N N . HIS A 1 101 ? -18.069 1.381 7.092 1.00 86.56 101 HIS A N 1
ATOM 849 C CA . HIS A 1 101 ? -18.748 0.118 7.396 1.00 86.56 101 HIS A CA 1
ATOM 850 C C . HIS A 1 101 ? -18.144 -1.129 6.734 1.00 86.56 101 HIS A C 1
ATOM 852 O O . HIS A 1 101 ? -18.805 -2.162 6.626 1.00 86.56 101 HIS A O 1
ATOM 858 N N . VAL A 1 102 ? -16.874 -1.080 6.322 1.00 89.06 102 VAL A N 1
ATOM 859 C CA . VAL A 1 102 ? -16.191 -2.277 5.828 1.00 89.06 102 VAL A CA 1
ATOM 860 C C . VAL A 1 102 ? -15.972 -3.243 7.000 1.00 89.06 102 VAL A C 1
ATOM 862 O O . VAL A 1 102 ? -15.451 -2.822 8.040 1.00 89.06 102 VAL A O 1
ATOM 865 N N . PRO A 1 103 ? -16.322 -4.537 6.859 1.00 90.50 103 PRO A N 1
ATOM 866 C CA . PRO A 1 103 ? -16.166 -5.506 7.936 1.00 90.50 103 PRO A CA 1
ATOM 867 C C . PRO A 1 103 ? -14.729 -5.595 8.457 1.00 90.50 103 PRO A C 1
ATOM 869 O O . PRO A 1 103 ? -13.758 -5.561 7.695 1.00 90.50 103 PRO A O 1
ATOM 872 N N . LEU A 1 104 ? -14.584 -5.781 9.773 1.00 87.75 104 LEU A N 1
ATOM 873 C CA . LEU A 1 104 ? -13.274 -5.836 10.429 1.00 87.75 104 LEU A CA 1
ATOM 874 C 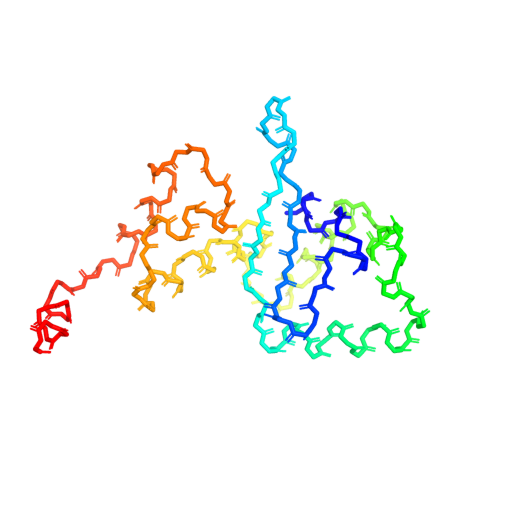C . LEU A 1 104 ? -12.384 -6.967 9.884 1.00 87.75 104 LEU A C 1
ATOM 876 O O . LEU A 1 104 ? -11.168 -6.800 9.804 1.00 87.75 104 LEU A O 1
ATOM 880 N N . SER A 1 105 ? -12.986 -8.092 9.490 1.00 88.69 105 SER A N 1
ATOM 881 C CA . SER A 1 105 ? -12.304 -9.225 8.853 1.00 88.69 105 SER A CA 1
ATOM 882 C C . SER A 1 105 ? -11.689 -8.843 7.505 1.00 88.69 105 SER A C 1
ATOM 884 O O . SER A 1 105 ? -10.521 -9.139 7.263 1.00 88.69 105 SER A O 1
ATOM 886 N N . VAL A 1 106 ? -12.430 -8.107 6.673 1.00 90.94 106 VAL A N 1
ATOM 887 C CA . VAL A 1 106 ? -11.957 -7.602 5.375 1.00 90.94 106 VAL A CA 1
ATOM 888 C C . VAL A 1 106 ? -10.806 -6.616 5.578 1.00 90.94 106 VAL A C 1
ATOM 890 O O . VAL A 1 106 ? -9.758 -6.734 4.946 1.00 90.94 106 VAL A O 1
ATOM 893 N N . LEU A 1 107 ? -10.937 -5.682 6.528 1.00 90.94 107 LEU A N 1
ATOM 894 C CA . LEU A 1 107 ? -9.842 -4.763 6.842 1.00 90.94 107 LEU A CA 1
ATOM 895 C C . LEU A 1 107 ? -8.606 -5.503 7.383 1.00 90.94 107 LEU A C 1
ATOM 897 O O . LEU A 1 107 ? -7.477 -5.157 7.033 1.00 90.94 107 LEU A O 1
ATOM 901 N N . GLN A 1 108 ? -8.791 -6.510 8.240 1.00 89.56 108 GLN A N 1
ATOM 902 C CA . GLN A 1 108 ? -7.691 -7.325 8.758 1.00 89.56 108 GLN A CA 1
ATOM 903 C C . GLN A 1 108 ? -6.931 -8.003 7.614 1.00 89.56 108 GLN A C 1
ATOM 905 O O . GLN A 1 108 ? -5.694 -7.983 7.617 1.00 89.56 108 GLN A O 1
ATOM 910 N N . GLU A 1 109 ? -7.660 -8.563 6.650 1.00 88.75 109 GLU A N 1
ATOM 911 C CA . GLU A 1 109 ? -7.101 -9.179 5.454 1.00 88.75 109 GLU A CA 1
ATOM 912 C C . GLU A 1 109 ? -6.306 -8.162 4.633 1.00 88.75 109 GLU A C 1
ATOM 914 O O . GLU A 1 109 ? -5.115 -8.373 4.416 1.00 88.75 109 GLU A O 1
ATOM 919 N N . TRP A 1 110 ? -6.888 -7.009 4.283 1.00 90.88 110 TRP A N 1
ATOM 920 C CA . TRP A 1 110 ? -6.199 -5.976 3.496 1.00 90.88 110 TRP A CA 1
ATOM 921 C C . TRP A 1 110 ? -4.947 -5.427 4.179 1.00 90.88 110 TRP A C 1
ATOM 923 O O . TRP A 1 110 ? -3.921 -5.164 3.542 1.00 90.88 110 TRP A O 1
ATOM 933 N N . LEU A 1 111 ? -4.996 -5.271 5.501 1.00 88.69 111 LEU A N 1
ATOM 934 C CA . LEU A 1 111 ? -3.837 -4.866 6.283 1.00 88.69 111 LEU A CA 1
ATOM 935 C C . LEU A 1 111 ? -2.814 -6.007 6.420 1.00 88.69 111 LEU A C 1
ATOM 937 O O . LEU A 1 111 ? -1.636 -5.734 6.658 1.00 88.69 111 LEU A O 1
ATOM 941 N N . GLY A 1 112 ? -3.204 -7.269 6.260 1.00 86.69 112 GLY A N 1
ATOM 942 C CA . GLY A 1 112 ? -2.332 -8.423 6.477 1.00 86.69 112 GLY A CA 1
ATOM 943 C C . GLY A 1 112 ? -2.010 -8.655 7.957 1.00 86.69 112 GLY A C 1
ATOM 944 O O . GLY A 1 112 ? -0.937 -9.165 8.292 1.00 86.69 112 GLY A O 1
ATOM 945 N N . HIS A 1 113 ? -2.901 -8.248 8.868 1.00 86.06 113 HIS A N 1
ATOM 946 C CA . HIS A 1 113 ? -2.719 -8.480 10.302 1.00 86.06 113 HIS A CA 1
ATOM 947 C C . HIS A 1 113 ? -2.909 -9.966 10.637 1.00 86.06 113 HIS A C 1
ATOM 949 O O . HIS A 1 113 ? -3.877 -10.599 10.223 1.00 86.06 113 HIS A O 1
ATOM 955 N N . SER A 1 114 ? -1.973 -10.548 11.391 1.00 79.12 114 SER A N 1
ATOM 956 C CA . SER A 1 114 ? -2.083 -11.933 11.878 1.00 79.12 114 SER A CA 1
ATOM 957 C C . SER A 1 114 ? -3.121 -12.100 12.981 1.00 79.12 114 SER A C 1
ATOM 959 O O . SER A 1 114 ? -3.647 -13.194 13.141 1.00 79.12 114 SER A O 1
ATOM 961 N N . SER A 1 115 ? -3.427 -11.028 13.712 1.00 78.06 115 SER A N 1
ATOM 962 C CA . SER A 1 115 ? -4.420 -11.020 14.778 1.00 78.06 115 SER A CA 1
ATOM 963 C C . SER A 1 115 ? -5.477 -9.956 14.520 1.00 78.06 115 SER A C 1
ATOM 965 O O . SER A 1 115 ? -5.153 -8.804 14.218 1.00 78.06 115 SER A O 1
ATOM 967 N N . ILE A 1 116 ? -6.740 -10.337 14.706 1.00 76.44 116 ILE A N 1
ATOM 968 C CA . ILE A 1 116 ? -7.883 -9.423 14.668 1.00 76.44 116 ILE A CA 1
ATOM 969 C C . ILE A 1 116 ? -7.783 -8.346 15.760 1.00 76.44 116 ILE A C 1
ATOM 971 O O . ILE A 1 116 ? -8.206 -7.216 15.535 1.00 76.44 116 ILE A O 1
ATOM 975 N N . PHE A 1 117 ? -7.129 -8.651 16.890 1.00 74.62 117 PHE A N 1
ATOM 976 C CA . PHE A 1 117 ? -6.926 -7.716 18.003 1.00 74.62 117 PHE A CA 1
ATOM 977 C C . PHE A 1 117 ? -6.129 -6.471 17.586 1.00 74.62 117 PHE A C 1
ATOM 979 O O . PHE A 1 117 ? -6.377 -5.361 18.045 1.00 74.62 117 PHE A O 1
ATOM 986 N N . THR A 1 118 ? -5.177 -6.622 16.661 1.00 75.62 118 THR A N 1
ATOM 987 C CA . THR A 1 118 ? -4.428 -5.474 16.128 1.00 75.62 118 THR A CA 1
ATOM 988 C C . THR A 1 118 ? -5.318 -4.572 15.272 1.00 75.62 118 THR A C 1
ATOM 990 O O . THR A 1 118 ? -5.103 -3.364 15.212 1.00 75.62 118 THR A O 1
ATOM 993 N N . THR A 1 119 ? -6.325 -5.142 14.610 1.00 79.38 119 THR A N 1
ATOM 994 C CA . THR A 1 119 ? -7.280 -4.399 13.780 1.00 79.38 119 THR A CA 1
ATOM 995 C C . THR A 1 119 ? -8.406 -3.785 14.618 1.00 79.38 119 THR A C 1
ATOM 997 O O . THR A 1 119 ? -8.867 -2.696 14.288 1.00 79.38 119 THR A O 1
ATOM 1000 N N . SER A 1 120 ? -8.816 -4.411 15.729 1.00 73.06 120 SER A N 1
ATOM 1001 C CA . SER A 1 120 ? -9.891 -3.905 16.603 1.00 73.06 120 SER A CA 1
ATOM 1002 C C . SER A 1 120 ? -9.559 -2.576 17.288 1.00 73.06 120 SER A C 1
ATOM 1004 O O . SER A 1 120 ? -10.458 -1.871 17.730 1.00 73.06 120 SER A O 1
ATOM 1006 N N . ILE A 1 121 ? -8.288 -2.166 17.321 1.00 77.19 121 ILE A N 1
ATOM 1007 C CA . ILE A 1 121 ? -7.905 -0.812 17.755 1.00 77.19 121 ILE A CA 1
ATOM 1008 C C . ILE A 1 121 ? -8.636 0.257 16.916 1.00 77.19 121 ILE A C 1
ATOM 1010 O O . ILE A 1 121 ? -9.020 1.297 17.445 1.00 77.19 121 ILE A O 1
ATOM 1014 N N . TYR A 1 122 ? -8.903 0.000 15.628 1.00 76.19 122 TYR A N 1
ATOM 1015 C CA . TYR A 1 122 ? -9.604 0.960 14.769 1.00 76.19 122 TYR A CA 1
ATOM 1016 C C . TYR A 1 122 ? -11.075 1.147 15.145 1.00 76.19 122 TYR A C 1
ATOM 1018 O O . TYR A 1 122 ? -11.570 2.264 15.041 1.00 76.19 122 TYR A O 1
ATOM 1026 N N . THR A 1 123 ? -11.758 0.104 15.627 1.00 73.62 123 THR A N 1
ATOM 1027 C CA . THR A 1 123 ? -13.174 0.202 16.020 1.00 73.62 123 THR A CA 1
ATOM 1028 C C . THR A 1 123 ? -13.347 0.996 17.312 1.00 73.62 123 THR A C 1
ATOM 1030 O O . THR A 1 123 ? -14.312 1.744 17.450 1.00 73.62 123 THR A O 1
ATOM 1033 N N . GLN A 1 124 ? -12.386 0.889 18.237 1.00 72.00 124 GLN A N 1
ATOM 1034 C CA . GLN A 1 124 ? -12.381 1.655 19.488 1.00 72.00 124 GLN A CA 1
ATOM 1035 C C . GLN A 1 124 ? -12.187 3.156 19.242 1.00 72.00 124 GLN A C 1
ATOM 1037 O O . GLN A 1 124 ? -12.839 3.975 19.880 1.00 72.00 124 GLN A O 1
ATOM 1042 N N . ILE A 1 125 ? -11.321 3.517 18.290 1.00 69.12 125 ILE A N 1
ATOM 1043 C CA . ILE A 1 125 ? -11.017 4.918 17.961 1.00 69.12 125 ILE A CA 1
ATOM 1044 C C . ILE A 1 125 ? -12.202 5.613 17.285 1.00 69.12 125 ILE A C 1
ATOM 1046 O O . ILE A 1 125 ? -12.411 6.803 17.494 1.00 69.12 125 ILE A O 1
ATOM 1050 N N . THR A 1 126 ? -12.971 4.890 16.470 1.00 64.94 126 THR A N 1
ATOM 1051 C CA . THR A 1 126 ? -14.097 5.475 15.730 1.00 64.94 126 THR A CA 1
ATOM 1052 C C . THR A 1 126 ? -15.311 5.791 16.595 1.00 64.94 126 THR A C 1
ATOM 1054 O O . TH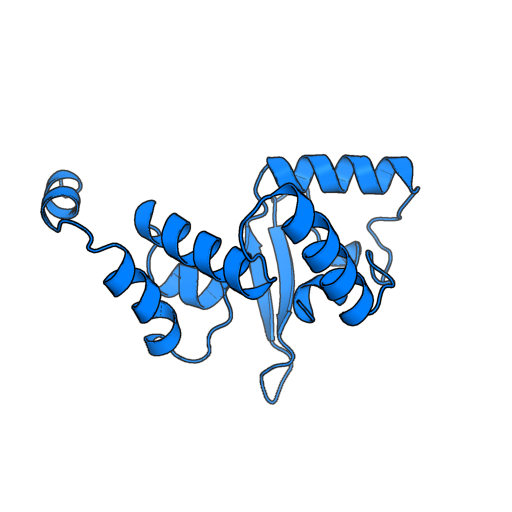R A 1 126 ? -16.163 6.537 16.129 1.00 64.94 126 THR A O 1
ATOM 1057 N N . GLY A 1 127 ? -15.415 5.226 17.808 1.00 60.81 127 GLY A N 1
ATOM 1058 C CA . GLY A 1 127 ? -16.567 5.443 18.692 1.00 60.81 127 GLY A CA 1
ATOM 1059 C C . GLY A 1 127 ? -17.913 5.231 17.991 1.00 60.81 127 GLY A C 1
ATOM 1060 O O . GLY A 1 127 ? -18.831 6.004 18.233 1.00 60.81 127 GLY A O 1
ATOM 1061 N N . MET A 1 128 ? -17.987 4.264 17.061 1.00 60.19 128 MET A N 1
ATOM 1062 C CA . MET A 1 128 ? -19.124 4.114 16.146 1.00 60.19 128 MET A CA 1
ATOM 1063 C C . MET A 1 128 ? -20.437 4.033 16.921 1.00 60.19 128 MET A C 1
ATOM 1065 O O . MET A 1 128 ? -20.622 3.134 17.741 1.00 60.19 128 MET A O 1
ATOM 1069 N N . ASP A 1 129 ? -21.332 4.971 16.621 1.00 58.88 129 ASP A N 1
ATOM 1070 C CA . ASP A 1 129 ? -22.688 4.996 17.146 1.00 58.88 129 ASP A CA 1
ATOM 1071 C C . ASP A 1 129 ? -23.448 3.775 16.617 1.00 58.88 129 ASP A C 1
ATOM 1073 O O . ASP A 1 129 ? -23.613 3.589 15.4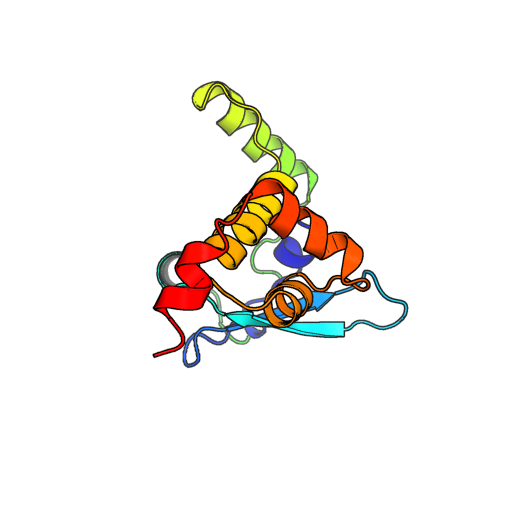07 1.00 58.88 129 ASP A O 1
ATOM 1077 N N . THR A 1 130 ? -23.886 2.907 17.530 1.00 62.81 130 THR A N 1
ATOM 1078 C CA . THR A 1 130 ? -24.562 1.660 17.164 1.00 62.81 130 THR A CA 1
ATOM 1079 C C . THR A 1 130 ? -25.921 1.893 16.511 1.00 62.81 130 THR A C 1
ATOM 1081 O O . THR A 1 130 ? -26.438 0.996 15.844 1.00 62.81 130 THR A O 1
ATOM 1084 N N . SER A 1 131 ? -26.478 3.098 16.652 1.00 61.03 131 SER A N 1
ATOM 1085 C CA . SER A 1 131 ? -27.763 3.502 16.076 1.00 61.03 131 SER A CA 1
ATOM 1086 C C . SER A 1 131 ? -27.765 3.401 14.547 1.00 61.03 131 SER A C 1
ATOM 1088 O O . SER A 1 131 ? -28.734 2.924 13.961 1.00 61.03 131 SER A O 1
ATOM 1090 N N . GLN A 1 132 ? -26.645 3.724 13.894 1.00 60.81 132 GLN A N 1
ATOM 1091 C CA . GLN A 1 132 ? -26.545 3.689 12.433 1.00 60.81 132 GLN A CA 1
ATOM 1092 C C . GLN A 1 132 ? -26.506 2.262 11.858 1.00 60.81 132 GLN A C 1
ATOM 1094 O O . GLN A 1 132 ? -26.942 2.028 10.731 1.00 60.81 132 GLN A O 1
ATOM 1099 N N . PHE A 1 133 ? -26.040 1.274 12.631 1.00 64.69 133 PHE A N 1
ATOM 1100 C CA . PHE A 1 133 ? -26.146 -0.130 12.221 1.00 64.69 133 PHE A CA 1
ATOM 1101 C C . PHE A 1 133 ? -27.597 -0.615 12.231 1.00 64.69 133 PHE A C 1
ATOM 1103 O O . PHE A 1 133 ? -27.968 -1.409 11.371 1.00 64.69 133 PHE A O 1
ATOM 1110 N N . MET A 1 134 ? -28.418 -0.118 13.161 1.00 62.81 134 MET A N 1
ATOM 1111 C CA . MET A 1 134 ? -29.839 -0.469 13.245 1.00 62.81 134 MET A CA 1
ATOM 1112 C C . MET A 1 134 ? -30.654 0.144 12.097 1.00 62.81 134 MET A C 1
ATOM 1114 O O . MET A 1 134 ? -31.576 -0.495 11.599 1.00 62.81 134 MET A O 1
ATOM 1118 N N . GLU A 1 135 ? -30.300 1.345 11.629 1.00 66.44 135 GLU A N 1
ATOM 1119 C CA . GLU A 1 135 ? -30.956 1.986 10.475 1.00 66.44 135 GLU A CA 1
ATOM 1120 C C . GLU A 1 135 ? -30.749 1.214 9.163 1.00 66.44 135 GLU A C 1
ATOM 1122 O O . GLU A 1 135 ? -31.652 1.161 8.327 1.00 66.44 135 GLU A O 1
ATOM 1127 N N . ASN A 1 136 ? -29.594 0.560 9.014 1.00 61.66 136 ASN A N 1
ATOM 1128 C CA . ASN A 1 136 ? -29.226 -0.215 7.827 1.00 61.66 136 ASN A CA 1
ATOM 1129 C C . ASN A 1 136 ? -29.745 -1.670 7.840 1.00 61.66 136 ASN A C 1
ATOM 1131 O O . ASN A 1 136 ? -29.481 -2.407 6.894 1.00 61.66 136 ASN A O 1
ATOM 1135 N N . MET A 1 137 ? -30.464 -2.104 8.886 1.00 65.94 137 MET A N 1
ATOM 1136 C CA . MET A 1 137 ? -31.057 -3.453 8.997 1.00 65.94 137 MET A CA 1
ATOM 1137 C C . MET A 1 137 ? -32.481 -3.566 8.411 1.00 65.94 137 MET A C 1
ATOM 1139 O O . MET A 1 137 ? -33.205 -4.504 8.744 1.00 65.94 137 MET A O 1
ATOM 1143 N N . ARG A 1 138 ? -32.906 -2.616 7.573 1.00 46.75 138 ARG A N 1
ATOM 1144 C CA . ARG A 1 138 ? -34.218 -2.649 6.908 1.00 46.75 138 ARG A CA 1
ATOM 1145 C C . ARG A 1 138 ? -34.210 -3.437 5.607 1.00 46.75 138 ARG A C 1
ATOM 1147 O O . ARG A 1 138 ? -33.264 -3.249 4.815 1.00 46.75 138 ARG A O 1
#

Secondary structure (DSSP, 8-state):
-HHHHT--GGGEETTTTEEEEEETTSSS-EEEEEE--HHHHHHHHHHHHHTT--TT--S-SS---HHHHHHHHHHHHHHHSS---HHHHHHHHHHHHHHTT--HHHHHHHHT-S-HHHHHHHHHHHT--THHHHHTT-

Radius of gyration: 17.22 Å; chains: 1; bounding box: 50×40×39 Å

pLDDT: mean 85.47, std 10.68, range [46.75, 96.38]

Sequence (138 aa):
MDEALSIRPIDIHLDINTIDLITSKRSRPVIRTIPLHRDPKDAMMSYFIEFHIDMKSRERIFPMKRQAIDLYLKRMQRDLKFKIHAHKFRHTFGVKTIMNHVPLSVLQEWLGHSSIFTTSIYTQITGMDTSQFMENMR